Protein AF-A0A2V9XV87-F1 (afdb_monomer)

Solvent-accessible surface area (backbone atoms only — not comparable to full-atom values): 10594 Å² total; per-residue (Å²): 140,63,62,40,70,48,83,56,79,64,89,55,46,46,35,22,47,73,46,73,59,85,69,61,93,95,54,82,76,83,89,72,81,75,84,64,65,72,67,72,85,75,85,43,72,47,78,50,76,49,78,45,74,80,51,99,66,30,38,40,33,45,35,41,38,29,37,38,60,78,69,72,81,26,52,32,79,57,92,86,40,56,28,76,40,78,60,66,77,50,82,73,51,70,68,87,73,61,78,78,81,58,95,80,77,88,77,86,89,82,63,101,77,80,77,73,83,76,56,46,71,36,54,41,30,28,50,37,44,73,58,98,85,44,33,21,34,66,85,39,70,23,42,68,70,46,36,36,35,36,48,82,41,75,50,89,69,76,47,79,47,82,44,80,47,79,47,110

Radius of gyration: 27.53 Å; Cα contacts (8 Å, |Δi|>4): 268; chains: 1; bounding box: 44×31×98 Å

Secondary structure (DSSP, 8-state):
---TTSS--STTB-S-GGGGSPPPTTPPP---PPP---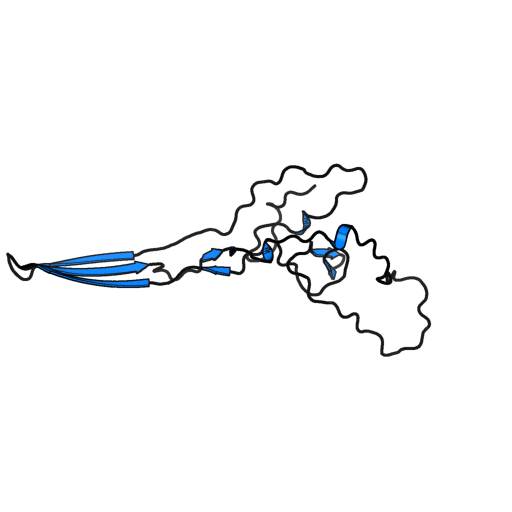PPP----EEEEEEEE-SSS-EEEEEEEEETTT---EEEPPTT-GGG----GGGG---SSS----SSS---S--TT------EEPPTTS-EEEETTEEEETTEEEES---TTB--EEE---EEEEEEEEE-

Mean predicted aligned error: 12.95 Å

pLDDT: mean 74.2, std 18.08, range [37.91, 97.06]

Sequence (168 aa):
VCNPAKGISGKNYFINNNCFVPNQPGELGTASMPYLPGPLFWNSDLTLMKNFKITERQTLQFRFAAFNFLNHDLLSFVTNDNNLKLNLNDFSQVVTGANMLFPGNGLPASDPNATTTQVLPCPNTTIGQKINGVTYASGIQCAGTPTFGQATSHVGHRILELGVKYTF

Foldseek 3Di:
DDAQCPPQDDPQFQGNLLVPDDDDPPDDDDPDHDDTDHFDDDWDKDKDKDWDDPDPFKIKMKIKIKTSNVVDWGFGADVPRLLQAADPVLVPPPVPDPPPPPVDDDDPDDDPPPDDPVQAAARLRFRWDQDPNFTDGSNHTHPDDHSNRGGDDTDDDIDMDIDMDMGD

Nearest PDB structures (foldseek):
  8jyw-assembly1_A  TM=4.293E-01  e=3.020E+00  Trichoplax adhaerens
  9e9r-assembly1_A  TM=5.540E-01  e=9.708E+00  Homo sapiens

Structure (mmCIF, N/CA/C/O backbone):
data_AF-A0A2V9XV87-F1
#
_entry.id   AF-A0A2V9XV87-F1
#
loop_
_atom_site.group_PDB
_atom_site.id
_atom_site.type_symbol
_atom_site.label_atom_id
_atom_site.label_alt_id
_atom_site.label_comp_id
_atom_site.label_asym_id
_atom_site.label_entity_id
_atom_site.label_seq_id
_atom_site.pdbx_PDB_ins_code
_atom_site.Cartn_x
_atom_site.Cartn_y
_atom_site.Cartn_z
_atom_site.occupancy
_atom_site.B_iso_or_equiv
_atom_site.auth_seq_id
_atom_site.auth_comp_id
_atom_site.auth_asym_id
_atom_site.auth_atom_id
_atom_site.pdbx_PDB_model_num
ATOM 1 N N . VAL A 1 1 ? 13.511 10.607 -23.548 1.00 64.75 1 VAL A N 1
ATOM 2 C CA . VAL A 1 1 ? 13.449 10.208 -22.118 1.00 64.75 1 VAL A CA 1
ATOM 3 C C . VAL A 1 1 ? 12.215 10.805 -21.450 1.00 64.75 1 VAL A C 1
ATOM 5 O O . VAL A 1 1 ? 12.106 12.026 -21.416 1.00 64.75 1 VAL A O 1
ATOM 8 N N . CYS A 1 2 ? 11.285 9.991 -20.938 1.00 77.81 2 CYS A N 1
ATOM 9 C CA . CYS A 1 2 ? 10.135 10.481 -20.164 1.00 77.81 2 CYS A CA 1
ATOM 10 C C . CYS A 1 2 ? 10.203 10.070 -18.689 1.00 77.81 2 CYS A C 1
ATOM 12 O O . CYS A 1 2 ? 10.922 9.146 -18.323 1.00 77.81 2 CYS A O 1
ATOM 14 N N . ASN A 1 3 ? 9.486 10.803 -17.831 1.00 83.25 3 ASN A N 1
ATOM 15 C CA . ASN A 1 3 ? 9.460 10.555 -16.392 1.00 83.25 3 ASN A CA 1
ATOM 16 C C . ASN A 1 3 ? 8.389 9.493 -16.058 1.00 83.25 3 ASN A C 1
ATOM 18 O O . ASN A 1 3 ? 7.204 9.796 -16.219 1.00 83.25 3 ASN A O 1
ATOM 22 N N . PRO A 1 4 ? 8.764 8.302 -15.551 1.00 84.56 4 PRO A N 1
ATOM 23 C CA . PRO A 1 4 ? 7.816 7.231 -15.242 1.00 84.56 4 PRO A CA 1
ATOM 24 C C . PRO A 1 4 ? 6.843 7.556 -14.094 1.00 84.56 4 PRO A C 1
ATOM 26 O O . PRO A 1 4 ? 5.813 6.899 -13.982 1.00 84.56 4 PRO A O 1
ATOM 29 N N . ALA A 1 5 ? 7.111 8.585 -13.281 1.00 85.56 5 ALA A N 1
ATOM 30 C CA . ALA A 1 5 ? 6.199 9.074 -12.242 1.00 85.56 5 ALA A CA 1
ATOM 31 C C . ALA A 1 5 ? 5.118 10.037 -12.778 1.00 85.56 5 ALA A C 1
ATOM 33 O O . ALA A 1 5 ? 4.238 10.463 -12.031 1.00 85.56 5 ALA A O 1
ATOM 34 N N . LYS A 1 6 ? 5.189 10.440 -14.055 1.00 84.44 6 LYS A N 1
ATOM 35 C CA . LYS A 1 6 ? 4.259 11.396 -14.678 1.00 84.44 6 LYS A CA 1
ATOM 36 C C . LYS A 1 6 ? 3.455 10.749 -15.801 1.00 84.44 6 LYS A C 1
ATOM 38 O O . LYS A 1 6 ? 3.905 9.813 -16.455 1.00 84.44 6 LYS A O 1
ATOM 43 N N . GLY A 1 7 ? 2.267 11.298 -16.061 1.00 80.12 7 GLY A N 1
ATOM 44 C CA . GLY A 1 7 ? 1.398 10.824 -17.145 1.00 80.12 7 GLY A CA 1
ATOM 45 C C . GLY A 1 7 ? 0.826 9.426 -16.900 1.00 80.12 7 GLY A C 1
ATOM 46 O O . GLY A 1 7 ? 0.472 8.730 -17.850 1.00 80.12 7 GLY A O 1
ATOM 47 N N . ILE A 1 8 ? 0.757 9.008 -15.634 1.00 83.06 8 ILE A N 1
ATOM 48 C CA . ILE A 1 8 ? 0.175 7.729 -15.241 1.00 83.06 8 ILE A CA 1
ATOM 49 C C . ILE A 1 8 ? -1.314 7.768 -15.590 1.00 83.06 8 ILE A C 1
ATOM 51 O O . ILE A 1 8 ? -2.064 8.598 -15.081 1.00 83.06 8 ILE A O 1
ATOM 55 N N . SER A 1 9 ? -1.717 6.898 -16.509 1.00 73.50 9 SER A N 1
ATOM 56 C CA . SER A 1 9 ? -3.079 6.836 -17.031 1.00 73.50 9 SER A CA 1
ATOM 57 C C . SER A 1 9 ? -3.640 5.449 -16.757 1.00 73.50 9 SER A C 1
ATOM 59 O O . SER A 1 9 ? -3.111 4.463 -17.259 1.00 73.50 9 SER A O 1
ATOM 61 N N . GLY A 1 10 ? -4.705 5.374 -15.961 1.00 78.12 10 GLY A N 1
ATOM 62 C CA . GLY A 1 10 ? -5.367 4.118 -15.607 1.00 78.12 10 GLY A CA 1
ATOM 63 C C . GLY A 1 10 ? -5.638 4.000 -14.109 1.00 78.12 10 GLY A C 1
ATOM 64 O O . GLY A 1 10 ? -4.943 4.584 -13.280 1.00 78.12 10 GLY A O 1
ATOM 65 N N . LYS A 1 11 ? -6.668 3.230 -13.749 1.00 85.00 11 LYS A N 1
ATOM 66 C CA . LYS A 1 11 ? -7.012 2.974 -12.346 1.00 85.00 11 LYS A CA 1
ATOM 67 C C . LYS A 1 11 ? -5.942 2.091 -11.701 1.00 85.00 11 LYS A C 1
ATOM 69 O O . LYS A 1 11 ? -5.611 1.042 -12.253 1.00 85.00 11 LYS A O 1
ATOM 74 N N . ASN A 1 12 ? -5.474 2.492 -10.519 1.00 88.81 12 ASN A N 1
ATOM 75 C CA . ASN A 1 12 ? -4.502 1.751 -9.709 1.00 88.81 12 ASN A CA 1
ATOM 76 C C . ASN A 1 12 ? -3.119 1.574 -10.364 1.00 88.81 12 ASN A C 1
ATOM 78 O O . ASN A 1 12 ? -2.370 0.683 -9.970 1.00 88.81 12 ASN A O 1
ATOM 82 N N . TYR A 1 13 ? -2.775 2.400 -11.354 1.00 87.94 13 TYR A N 1
ATOM 83 C CA . TYR A 1 13 ? -1.418 2.454 -11.894 1.00 87.94 13 TYR A CA 1
ATOM 84 C C . TYR A 1 13 ? -0.574 3.436 -11.081 1.00 87.94 13 TYR A C 1
ATOM 86 O O . TYR A 1 13 ? -1.046 4.508 -10.708 1.00 87.94 13 TYR A O 1
ATOM 94 N N . PHE A 1 14 ? 0.681 3.066 -10.844 1.00 89.44 14 PHE A N 1
ATOM 95 C CA . PHE A 1 14 ? 1.668 3.848 -10.089 1.00 89.44 14 PHE A CA 1
ATOM 96 C C . PHE A 1 14 ? 2.925 4.149 -10.910 1.00 89.44 14 PHE A C 1
ATOM 98 O O . PHE A 1 14 ? 3.810 4.879 -10.471 1.00 89.44 14 PHE A O 1
ATOM 105 N N . ILE A 1 15 ? 2.997 3.603 -12.124 1.00 86.94 15 ILE A N 1
ATOM 106 C CA . ILE A 1 15 ? 4.119 3.763 -13.042 1.00 86.94 15 ILE A CA 1
ATOM 107 C C . ILE A 1 15 ? 3.565 3.981 -14.447 1.00 86.94 15 ILE A C 1
ATOM 109 O O . ILE A 1 15 ? 2.642 3.294 -14.886 1.00 86.94 15 ILE A O 1
ATOM 113 N N . ASN A 1 16 ? 4.145 4.930 -15.175 1.00 81.81 16 ASN A N 1
ATOM 114 C CA . ASN A 1 16 ? 3.883 5.093 -16.594 1.00 81.81 16 ASN A CA 1
ATOM 115 C C . ASN A 1 16 ? 4.703 4.077 -17.395 1.00 81.81 16 ASN A C 1
ATOM 117 O O . ASN A 1 16 ? 5.894 4.264 -17.653 1.00 81.81 16 ASN A O 1
ATOM 121 N N . ASN A 1 17 ? 4.034 3.009 -17.816 1.00 74.19 17 ASN A N 1
ATOM 122 C CA . ASN A 1 17 ? 4.645 1.935 -18.585 1.00 74.19 17 ASN A CA 1
ATOM 123 C C . ASN A 1 17 ? 5.215 2.394 -19.948 1.00 74.19 17 ASN A C 1
ATOM 125 O O . ASN A 1 17 ? 6.189 1.820 -20.429 1.00 74.19 17 ASN A O 1
ATOM 129 N N . ASN A 1 18 ? 4.689 3.468 -20.551 1.00 74.00 18 ASN A N 1
ATOM 130 C CA . ASN A 1 18 ? 5.192 3.974 -21.836 1.00 74.00 18 ASN A CA 1
ATOM 131 C C . ASN A 1 18 ? 6.621 4.540 -21.746 1.00 74.00 18 ASN A C 1
ATOM 133 O O . ASN A 1 18 ? 7.252 4.756 -22.777 1.00 74.00 18 ASN A O 1
ATOM 137 N N . CYS A 1 19 ? 7.133 4.792 -20.535 1.00 76.75 19 CYS A N 1
ATOM 138 C CA . CYS A 1 19 ? 8.478 5.330 -20.332 1.00 76.75 19 CYS A CA 1
ATOM 139 C C . CYS A 1 19 ? 9.601 4.304 -20.339 1.00 76.75 19 CYS A C 1
ATOM 141 O O . CYS A 1 19 ? 10.763 4.697 -20.356 1.00 76.75 19 CYS A O 1
ATOM 143 N N . PHE A 1 20 ? 9.274 3.016 -20.377 1.00 75.31 20 PHE A N 1
ATOM 144 C CA . PHE A 1 20 ? 10.257 1.935 -20.363 1.00 75.31 20 PHE A CA 1
ATOM 145 C C . PHE A 1 20 ? 10.629 1.450 -21.767 1.00 75.31 20 PHE A C 1
ATOM 147 O O . PHE A 1 20 ? 11.054 0.319 -21.948 1.00 75.31 20 PHE A O 1
ATOM 154 N N . VAL A 1 21 ? 10.473 2.303 -22.774 1.00 70.44 21 VAL A N 1
ATOM 155 C CA . VAL A 1 21 ? 10.788 1.992 -24.172 1.00 70.44 21 VAL A CA 1
ATOM 156 C C . VAL A 1 21 ? 12.274 2.250 -24.454 1.00 70.44 21 VAL A C 1
ATOM 158 O O . VAL A 1 21 ? 12.862 3.140 -23.833 1.00 70.44 21 VAL A O 1
ATOM 161 N N . PRO A 1 22 ? 12.902 1.505 -25.378 1.00 66.06 22 PRO A N 1
ATOM 162 C CA . PRO A 1 22 ? 14.276 1.776 -25.777 1.00 66.06 22 PRO A CA 1
ATOM 163 C C . PRO A 1 22 ? 14.377 3.170 -26.406 1.00 66.06 22 PRO A C 1
ATOM 165 O O . PRO A 1 22 ? 13.492 3.601 -27.149 1.00 66.06 22 PRO A O 1
ATOM 168 N N . ASN A 1 23 ? 15.468 3.869 -26.103 1.00 66.12 23 ASN A N 1
ATOM 169 C CA . ASN A 1 23 ? 15.783 5.144 -26.741 1.00 66.12 23 ASN A CA 1
ATOM 170 C C . ASN A 1 23 ? 16.204 4.931 -28.203 1.00 66.12 23 ASN A C 1
ATOM 172 O O . ASN A 1 23 ? 16.515 3.809 -28.614 1.00 66.12 23 ASN A O 1
ATOM 176 N N . GLN A 1 24 ? 16.235 6.009 -28.990 1.00 67.38 24 GLN A N 1
ATOM 177 C CA . GLN A 1 24 ? 16.701 5.914 -30.371 1.00 67.38 24 GLN A CA 1
ATOM 178 C C . GLN A 1 24 ? 18.196 5.544 -30.417 1.00 67.38 24 GLN A C 1
ATOM 180 O O . GLN A 1 24 ? 18.951 5.905 -29.507 1.00 67.38 24 GLN A O 1
ATOM 185 N N . PRO A 1 25 ? 18.658 4.829 -31.462 1.00 68.00 25 PRO A N 1
ATOM 186 C CA . PRO A 1 25 ? 20.076 4.534 -31.629 1.00 68.00 25 PRO A CA 1
ATOM 187 C C . PRO A 1 25 ? 20.923 5.811 -31.568 1.00 68.00 25 PRO A C 1
ATOM 189 O O . PRO A 1 25 ? 20.636 6.784 -32.260 1.00 68.00 25 PRO A O 1
ATOM 192 N N . GLY A 1 26 ? 21.971 5.801 -30.742 1.00 74.00 26 GLY A N 1
ATOM 193 C CA . GLY A 1 26 ? 22.845 6.961 -30.529 1.00 74.00 26 GLY A CA 1
ATOM 194 C C . GLY A 1 26 ? 22.439 7.870 -29.363 1.00 74.00 26 GLY A C 1
ATOM 195 O O . GLY A 1 26 ? 23.205 8.763 -29.008 1.00 74.00 26 GLY A O 1
ATOM 196 N N . GLU A 1 27 ? 21.296 7.624 -28.717 1.00 73.06 27 GLU A N 1
ATOM 197 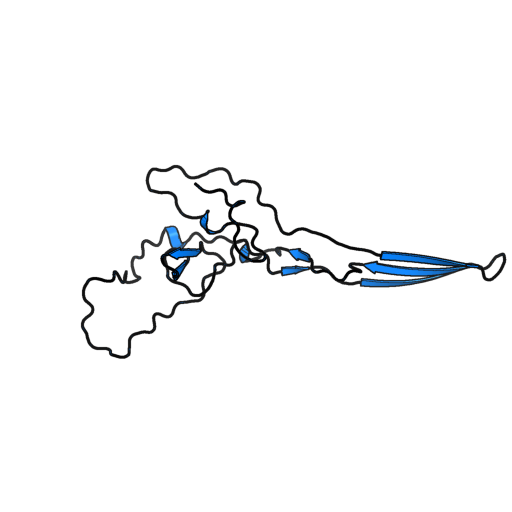C CA . GLU A 1 27 ? 20.894 8.330 -27.499 1.00 73.06 27 GLU A CA 1
ATOM 198 C C . GLU A 1 27 ? 21.272 7.546 -26.237 1.00 73.06 27 GLU A C 1
ATOM 200 O O . GLU A 1 27 ? 21.032 6.342 -26.120 1.00 73.06 27 GLU A O 1
ATOM 205 N N . LEU A 1 28 ? 21.822 8.242 -25.241 1.00 68.06 28 LEU A N 1
ATOM 206 C CA . LEU A 1 28 ? 22.105 7.638 -23.943 1.00 68.06 28 LEU A CA 1
ATOM 207 C C . LEU A 1 28 ? 20.808 7.377 -23.163 1.00 68.06 28 LEU A C 1
ATOM 209 O O . LEU A 1 28 ? 19.915 8.222 -23.074 1.00 68.06 28 LEU A O 1
ATOM 213 N N . GLY A 1 29 ? 20.732 6.181 -22.575 1.00 68.06 29 GLY A N 1
ATOM 214 C CA . GLY A 1 29 ? 19.727 5.781 -21.592 1.00 68.06 29 GLY A CA 1
ATOM 215 C C . GLY A 1 29 ? 19.639 6.740 -20.407 1.00 68.06 29 GLY A C 1
ATOM 216 O O . GLY A 1 29 ? 20.614 7.389 -20.028 1.00 68.06 29 GLY A O 1
ATOM 217 N N . THR A 1 30 ? 18.476 6.796 -19.762 1.00 68.88 30 THR A N 1
ATOM 218 C CA . THR A 1 30 ? 18.364 7.459 -18.455 1.00 68.88 30 THR A CA 1
ATOM 219 C C . THR A 1 30 ? 18.851 6.494 -17.392 1.00 68.88 30 THR A C 1
ATOM 221 O O . THR A 1 30 ? 18.188 5.505 -17.105 1.00 68.88 30 THR A O 1
ATOM 224 N N . ALA A 1 31 ? 20.020 6.766 -16.819 1.00 64.50 31 ALA A N 1
ATOM 225 C CA . ALA A 1 31 ? 20.599 5.899 -15.795 1.00 64.50 31 ALA A CA 1
ATOM 226 C C . ALA A 1 31 ? 19.907 6.032 -14.424 1.00 64.50 31 ALA A C 1
ATOM 228 O O . ALA A 1 31 ? 20.056 5.158 -13.576 1.00 64.50 31 ALA A O 1
ATOM 229 N N . SER A 1 32 ? 19.163 7.121 -14.192 1.00 74.50 32 SER A N 1
ATOM 230 C CA . SER A 1 32 ? 18.547 7.419 -12.897 1.00 74.50 32 SER A CA 1
ATOM 231 C C . SER A 1 32 ? 17.026 7.309 -12.958 1.00 74.50 32 SER A C 1
ATOM 233 O O . SER A 1 32 ? 16.366 8.059 -13.680 1.00 74.50 32 SER A O 1
ATOM 235 N N . MET A 1 33 ? 16.479 6.371 -12.182 1.00 78.56 33 MET A N 1
ATOM 236 C CA . MET A 1 33 ? 15.041 6.237 -11.961 1.00 78.56 33 MET A CA 1
ATOM 237 C C . MET A 1 33 ? 14.590 7.283 -10.934 1.00 78.56 33 MET A C 1
ATOM 239 O O . MET A 1 33 ? 15.190 7.364 -9.859 1.00 78.56 33 MET A O 1
ATOM 243 N N . PRO A 1 34 ? 13.538 8.075 -11.206 1.00 84.56 34 PRO A N 1
ATOM 244 C CA . PRO A 1 34 ? 12.978 8.952 -10.189 1.00 84.56 34 PRO A CA 1
ATOM 245 C C . PRO A 1 34 ? 12.289 8.134 -9.092 1.00 84.56 34 PRO A C 1
ATOM 247 O O . PRO A 1 34 ? 11.973 6.958 -9.265 1.00 84.56 34 PRO A O 1
ATOM 250 N N . TYR A 1 35 ? 11.999 8.785 -7.968 1.00 86.25 35 TYR A N 1
ATOM 251 C CA . TYR A 1 35 ? 11.153 8.196 -6.937 1.00 86.25 35 TYR A CA 1
ATOM 252 C C . TYR A 1 35 ? 9.762 7.869 -7.505 1.00 86.25 35 TYR A C 1
ATOM 254 O O . TYR A 1 35 ? 9.097 8.738 -8.076 1.00 86.25 35 TYR A O 1
ATOM 262 N N . LEU A 1 36 ? 9.336 6.617 -7.337 1.00 87.56 36 LEU A N 1
ATOM 263 C CA . LEU A 1 36 ? 8.027 6.123 -7.753 1.00 87.56 36 LEU A CA 1
ATOM 264 C C . LEU A 1 36 ? 7.176 5.880 -6.499 1.00 87.56 36 LEU A C 1
ATOM 266 O O . LEU A 1 36 ? 7.481 4.957 -5.739 1.00 87.56 36 LEU A O 1
ATOM 270 N N . PRO A 1 37 ? 6.144 6.703 -6.241 1.00 86.50 37 PRO A N 1
ATOM 271 C CA . PRO A 1 37 ? 5.267 6.497 -5.098 1.00 86.50 37 PRO A CA 1
ATOM 272 C C . PRO A 1 37 ? 4.382 5.267 -5.328 1.00 86.50 37 PRO A C 1
ATOM 274 O O . PRO A 1 37 ? 3.791 5.104 -6.394 1.00 86.50 37 PRO A O 1
ATOM 277 N N . GLY A 1 38 ? 4.286 4.408 -4.318 1.00 87.56 38 GLY A N 1
ATOM 278 C CA . GLY A 1 38 ? 3.373 3.268 -4.328 1.00 87.56 38 GLY A CA 1
ATOM 279 C C . GLY A 1 38 ? 1.942 3.637 -3.912 1.00 87.56 38 GLY A C 1
ATOM 280 O O . GLY A 1 38 ? 1.641 4.808 -3.661 1.00 87.56 38 GLY A O 1
ATOM 281 N N . PRO A 1 39 ? 1.061 2.627 -3.805 1.00 89.31 39 PRO A N 1
ATOM 282 C CA . PRO A 1 39 ? -0.269 2.772 -3.229 1.00 89.31 39 PRO A CA 1
ATOM 283 C C . PRO A 1 39 ? -0.248 3.451 -1.861 1.00 89.31 39 PRO A C 1
ATOM 285 O O . PRO A 1 39 ? 0.621 3.184 -1.029 1.00 89.31 39 PRO A O 1
ATOM 288 N N . LEU A 1 40 ? -1.225 4.326 -1.625 1.00 87.06 40 LEU A N 1
ATOM 289 C CA . LEU A 1 40 ? -1.387 4.968 -0.330 1.00 87.06 40 LEU A CA 1
ATOM 290 C C . LEU A 1 40 ? -1.852 3.939 0.703 1.00 87.06 40 LEU A C 1
ATOM 292 O O . LEU A 1 40 ? -2.857 3.260 0.503 1.00 87.06 40 LEU A O 1
ATOM 296 N N . PHE A 1 41 ? -1.151 3.892 1.832 1.00 86.31 41 PHE A N 1
ATOM 297 C CA . PHE A 1 41 ? -1.575 3.139 3.003 1.00 86.31 41 PHE A CA 1
ATOM 298 C C . PHE A 1 41 ? -2.380 4.054 3.928 1.00 86.31 41 PHE A C 1
ATOM 300 O O . PHE A 1 41 ? -1.855 5.036 4.455 1.00 86.31 41 PHE A O 1
ATOM 307 N N . TRP A 1 42 ? -3.645 3.720 4.147 1.00 86.44 42 TRP A N 1
ATOM 308 C CA . TRP A 1 42 ? -4.478 4.323 5.182 1.00 86.44 42 TRP A CA 1
ATOM 309 C C . TRP A 1 42 ? -5.016 3.190 6.060 1.00 86.44 42 TRP A C 1
ATOM 311 O O . TRP A 1 42 ? -5.139 2.073 5.589 1.00 86.44 42 TRP A O 1
ATOM 321 N N . ASN A 1 43 ? -5.233 3.404 7.355 1.00 88.19 43 ASN A N 1
ATOM 322 C CA . ASN A 1 43 ? -5.898 2.428 8.221 1.00 88.19 43 ASN A CA 1
ATOM 323 C C . ASN A 1 43 ? -6.628 3.165 9.338 1.00 88.19 43 ASN A C 1
ATOM 325 O O . ASN A 1 43 ? -6.184 4.224 9.782 1.00 88.19 43 ASN A O 1
ATOM 329 N N . SER A 1 44 ? -7.758 2.613 9.770 1.00 90.25 44 SER A N 1
ATOM 330 C CA . SER A 1 44 ? -8.585 3.202 10.819 1.00 90.25 44 SER A CA 1
ATOM 331 C C . SER A 1 44 ? -8.857 2.171 11.900 1.00 90.25 44 SER A C 1
ATOM 333 O O . SER A 1 44 ? -9.477 1.146 11.639 1.00 90.25 44 SER A O 1
ATOM 335 N N . ASP A 1 45 ? -8.427 2.457 13.121 1.00 93.25 45 ASP A N 1
ATOM 336 C CA . ASP A 1 45 ? -8.646 1.580 14.265 1.00 93.25 45 ASP A CA 1
ATOM 337 C C . ASP A 1 45 ? -9.474 2.323 15.317 1.00 93.25 45 ASP A C 1
ATOM 339 O O . ASP A 1 45 ? -9.283 3.516 15.561 1.00 93.25 45 ASP A O 1
ATOM 343 N N . LEU A 1 46 ? -10.426 1.622 15.928 1.00 93.69 46 LEU A N 1
ATOM 344 C CA . LEU A 1 46 ? -11.342 2.162 16.924 1.00 93.69 46 LEU A CA 1
ATOM 345 C C . LEU A 1 46 ? -11.255 1.335 18.200 1.00 93.69 46 LEU A C 1
ATOM 347 O O . LEU A 1 46 ? -11.519 0.138 18.188 1.00 93.69 46 LEU A O 1
ATOM 351 N N . THR A 1 47 ? -10.959 1.985 19.324 1.00 96.06 47 THR A N 1
ATOM 352 C CA . THR A 1 47 ? -11.042 1.357 20.647 1.00 96.06 47 THR A CA 1
ATOM 353 C C . THR A 1 47 ? -11.970 2.151 21.553 1.00 96.06 47 THR A C 1
ATOM 355 O O . THR A 1 47 ? -11.775 3.344 21.771 1.00 96.06 47 THR A O 1
ATOM 358 N N . LEU A 1 48 ? -12.969 1.474 22.113 1.00 95.75 48 LEU A N 1
ATOM 359 C CA . LEU A 1 48 ? -13.906 2.019 23.086 1.00 95.75 48 LEU A CA 1
ATOM 360 C C . LEU A 1 48 ? -13.764 1.265 24.404 1.00 95.75 48 LEU A C 1
ATOM 362 O O . LEU A 1 48 ? -13.790 0.035 24.447 1.00 95.75 48 LEU A O 1
ATOM 366 N N . MET A 1 49 ? -13.638 2.006 25.501 1.00 96.88 49 MET A N 1
ATOM 367 C CA . MET A 1 49 ? -13.582 1.429 26.840 1.00 96.88 49 MET A CA 1
ATOM 368 C C . MET A 1 49 ? -14.529 2.171 27.770 1.00 96.88 49 MET A C 1
ATOM 370 O O . MET A 1 49 ? -14.496 3.399 27.855 1.00 96.88 49 MET A O 1
ATOM 374 N N . LYS A 1 50 ? -15.351 1.424 28.507 1.00 95.94 50 LYS A N 1
ATOM 375 C CA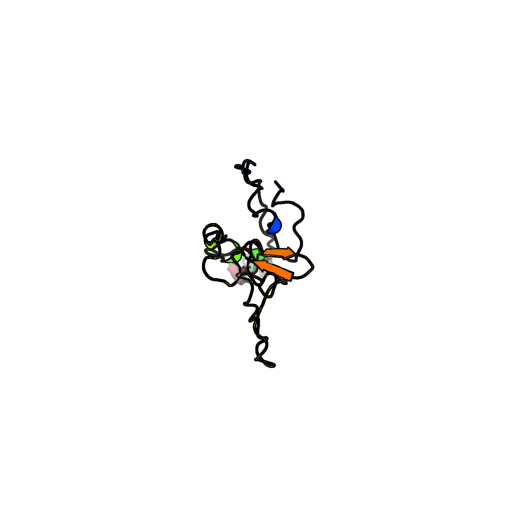 . LYS A 1 50 ? -16.270 1.990 29.494 1.00 95.94 50 LYS A CA 1
ATOM 376 C C . LYS A 1 50 ? -16.193 1.217 30.798 1.00 95.94 50 LYS A C 1
ATOM 378 O O . LYS A 1 50 ? -16.317 -0.004 30.818 1.00 95.94 50 LYS A O 1
ATOM 383 N N . ASN A 1 51 ? -16.027 1.964 31.884 1.00 95.56 51 ASN A N 1
ATOM 384 C CA . ASN A 1 51 ? -16.091 1.446 33.241 1.00 95.56 51 ASN A CA 1
ATOM 385 C C . ASN A 1 51 ? -17.470 1.757 33.824 1.00 95.56 51 ASN A C 1
ATOM 387 O O . ASN A 1 51 ? -17.899 2.913 33.826 1.00 95.56 51 ASN A O 1
ATOM 391 N N . PHE A 1 52 ? -18.131 0.731 34.335 1.00 95.31 52 PHE A N 1
ATOM 392 C CA . PHE A 1 52 ? -19.362 0.803 35.099 1.00 95.31 52 PHE A CA 1
ATOM 393 C C . PHE A 1 52 ? -19.021 0.500 36.557 1.00 95.31 52 PHE A C 1
ATOM 395 O O . PHE A 1 52 ? -18.534 -0.586 36.876 1.00 95.31 52 PHE A O 1
ATOM 402 N N . LYS A 1 53 ? -19.236 1.475 37.443 1.00 94.69 53 LYS A N 1
ATOM 403 C CA . LYS A 1 53 ? -19.142 1.247 38.888 1.00 94.69 53 LYS A CA 1
ATOM 404 C C . LYS A 1 53 ? -20.424 0.558 39.335 1.00 94.69 53 LYS A C 1
ATOM 406 O O . LYS A 1 53 ? -21.501 1.097 39.098 1.00 94.69 53 LYS A O 1
ATOM 411 N N . ILE A 1 54 ? -20.293 -0.622 39.932 1.00 91.44 54 ILE A N 1
ATOM 412 C CA . ILE A 1 54 ? -21.433 -1.359 40.492 1.00 91.44 54 ILE A CA 1
ATOM 413 C C . ILE A 1 54 ? -21.591 -0.965 41.963 1.00 91.44 54 ILE A C 1
ATOM 415 O O . ILE A 1 54 ? -22.675 -0.580 42.387 1.00 91.44 54 ILE A O 1
ATOM 419 N N . THR A 1 55 ? -20.491 -0.986 42.719 1.00 92.31 55 THR A N 1
ATOM 420 C CA . THR A 1 55 ? -20.422 -0.527 44.115 1.00 92.31 55 THR A CA 1
ATOM 421 C C . THR A 1 55 ? -19.147 0.292 44.336 1.00 92.31 55 THR A C 1
ATOM 423 O O . THR A 1 55 ? -18.388 0.551 43.401 1.00 92.31 55 THR A O 1
ATOM 426 N N . GLU A 1 56 ? -18.888 0.712 45.573 1.00 88.38 56 GLU A N 1
ATOM 427 C CA . GLU A 1 56 ? -17.693 1.484 45.947 1.00 88.38 56 GLU A CA 1
ATOM 428 C C . GLU A 1 56 ? -16.384 0.721 45.699 1.00 88.38 56 GLU A C 1
ATOM 430 O O . GLU A 1 56 ? -15.358 1.342 45.422 1.00 88.38 56 GLU A O 1
ATOM 435 N N . ARG A 1 57 ? -16.424 -0.619 45.765 1.00 91.62 57 ARG A N 1
ATOM 436 C CA . ARG A 1 57 ? -15.263 -1.497 45.537 1.00 91.62 57 ARG A CA 1
ATOM 437 C C . ARG A 1 57 ? -15.343 -2.279 44.222 1.00 91.62 57 ARG A C 1
ATOM 439 O O . ARG A 1 57 ? -14.311 -2.650 43.678 1.00 91.62 57 ARG A O 1
ATOM 446 N N . GLN A 1 58 ? -16.541 -2.450 43.651 1.00 94.69 58 GLN A N 1
ATOM 447 C CA . GLN A 1 58 ? -16.734 -3.251 42.440 1.00 94.69 58 GLN A CA 1
ATOM 448 C C . GLN A 1 58 ? -16.834 -2.408 41.167 1.00 94.69 58 GLN A C 1
ATOM 450 O O . GLN A 1 58 ? -17.665 -1.502 41.054 1.00 94.69 58 GLN A O 1
ATOM 455 N N . THR A 1 59 ? -16.040 -2.763 40.158 1.00 95.38 59 THR A N 1
ATOM 456 C CA . THR A 1 59 ? -16.059 -2.127 38.834 1.00 95.38 59 THR A CA 1
ATOM 457 C C . THR A 1 59 ? -16.090 -3.172 37.725 1.00 95.38 59 THR A C 1
ATOM 459 O O . THR A 1 59 ? -15.295 -4.110 37.713 1.00 95.38 59 THR A O 1
ATOM 462 N N . LEU A 1 60 ? -16.978 -2.969 36.753 1.00 96.00 60 LEU A N 1
ATOM 463 C CA . LEU A 1 60 ? -17.058 -3.743 35.522 1.00 96.00 60 LEU A CA 1
ATOM 464 C C . LEU A 1 60 ? -16.567 -2.889 34.352 1.00 96.00 60 LEU A C 1
ATOM 466 O O . LEU A 1 60 ? -17.053 -1.786 34.127 1.00 96.00 60 LEU A O 1
ATOM 470 N N . GLN A 1 61 ? -15.598 -3.386 33.598 1.00 95.75 61 GLN A N 1
ATOM 471 C CA . GLN A 1 61 ? -15.027 -2.709 32.443 1.00 95.75 61 GLN A CA 1
ATOM 472 C C . GLN A 1 61 ? -15.338 -3.496 31.174 1.00 95.75 61 GLN A C 1
ATOM 474 O O . GLN A 1 61 ? -14.945 -4.655 31.055 1.00 95.75 61 GLN A O 1
ATOM 479 N N . PHE A 1 62 ? -15.967 -2.831 30.209 1.00 97.06 62 PHE A N 1
ATOM 480 C CA . PHE A 1 62 ? -16.107 -3.328 28.845 1.00 97.06 62 PHE A CA 1
ATOM 481 C C . PHE A 1 62 ? -15.079 -2.651 27.951 1.00 97.06 62 PHE A C 1
ATOM 483 O O . PHE A 1 62 ? -14.872 -1.435 28.026 1.00 97.06 62 PHE A O 1
ATOM 490 N N . ARG A 1 63 ? -14.436 -3.450 27.108 1.00 96.94 63 ARG A N 1
ATOM 491 C CA . ARG A 1 63 ? -13.495 -3.018 26.082 1.00 96.94 63 ARG A CA 1
ATOM 492 C C . ARG A 1 63 ? -13.955 -3.579 24.748 1.00 96.94 63 ARG A C 1
ATOM 494 O O . ARG A 1 63 ? -14.206 -4.774 24.633 1.00 96.94 63 ARG A O 1
ATOM 501 N N . PHE A 1 64 ? -14.051 -2.705 23.765 1.00 96.62 64 PHE A N 1
ATOM 502 C CA . PHE A 1 64 ? -14.328 -3.035 22.380 1.00 96.62 64 PHE A CA 1
ATOM 503 C C . PHE A 1 64 ? -13.182 -2.476 21.548 1.00 96.62 64 PHE A C 1
ATOM 505 O O . PHE A 1 64 ? -12.910 -1.278 21.631 1.00 96.62 64 PHE A O 1
ATOM 512 N N . ALA A 1 65 ? -12.513 -3.318 20.772 1.00 95.50 65 ALA A N 1
ATOM 513 C CA . ALA A 1 65 ? -11.526 -2.876 19.798 1.00 95.50 65 ALA A CA 1
ATOM 514 C C . ALA A 1 65 ? -11.916 -3.385 18.409 1.00 95.50 65 ALA A C 1
ATOM 516 O O . ALA A 1 65 ? -12.327 -4.531 18.242 1.00 95.50 65 ALA A O 1
ATOM 517 N N . ALA A 1 66 ? -11.819 -2.511 17.417 1.00 93.38 66 ALA A N 1
ATOM 518 C CA . ALA A 1 66 ? -12.066 -2.805 16.020 1.00 93.38 66 ALA A CA 1
ATOM 519 C C . ALA A 1 66 ? -10.895 -2.282 15.190 1.00 93.38 66 ALA A C 1
ATOM 521 O O . ALA A 1 66 ? -10.636 -1.080 15.175 1.00 93.38 66 ALA A O 1
ATOM 522 N N . PHE A 1 67 ? -10.213 -3.181 14.492 1.00 91.75 67 PHE A N 1
ATOM 523 C CA . PHE A 1 67 ? -9.113 -2.860 13.587 1.00 91.75 67 PHE A CA 1
ATOM 524 C C . PHE A 1 67 ? -9.617 -2.837 12.145 1.00 91.75 67 PHE A C 1
ATOM 526 O O . PHE A 1 67 ? -10.442 -3.679 11.770 1.00 91.75 67 PHE A O 1
ATOM 533 N N . ASN A 1 68 ? -9.146 -1.870 11.353 1.00 88.44 68 ASN A N 1
ATOM 534 C CA . ASN A 1 68 ? -9.740 -1.508 10.060 1.00 88.44 68 ASN A CA 1
ATOM 535 C C . ASN A 1 68 ? -11.267 -1.290 10.170 1.00 88.44 68 ASN A C 1
ATOM 537 O O . ASN A 1 68 ? -12.072 -1.899 9.460 1.00 88.44 68 ASN A O 1
ATOM 541 N N . PHE A 1 69 ? -11.678 -0.439 11.115 1.00 84.38 69 PHE A N 1
ATOM 542 C CA . PHE A 1 69 ? -13.076 -0.182 11.465 1.00 84.38 69 PHE A CA 1
ATOM 543 C C . PHE A 1 69 ? -13.906 0.316 10.276 1.00 84.38 69 PHE A C 1
ATOM 545 O O . PHE A 1 69 ? -15.038 -0.129 10.090 1.00 84.38 69 PHE A O 1
ATOM 552 N N . LEU A 1 70 ? -13.342 1.193 9.439 1.00 84.56 70 LEU A N 1
ATOM 553 C CA . LEU A 1 70 ? -14.025 1.714 8.250 1.00 84.56 70 LEU A CA 1
ATOM 554 C C . LEU A 1 70 ? -14.099 0.700 7.101 1.00 84.56 70 LEU A C 1
ATOM 556 O O . LEU A 1 70 ? -14.705 1.004 6.076 1.00 84.56 70 LEU A O 1
ATOM 560 N N . ASN A 1 71 ? -13.518 -0.496 7.273 1.00 85.38 71 ASN A N 1
ATOM 561 C CA . ASN A 1 71 ? -13.498 -1.578 6.290 1.00 85.38 71 ASN A CA 1
ATOM 562 C C . ASN A 1 71 ? -13.126 -1.085 4.8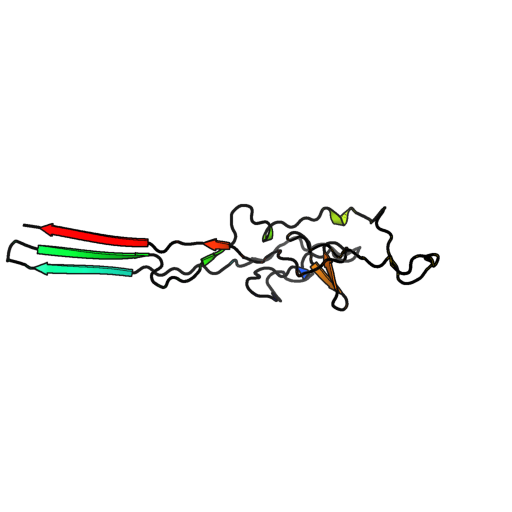87 1.00 85.38 71 ASN A C 1
ATOM 564 O O . ASN A 1 71 ? -13.731 -1.464 3.884 1.00 85.38 71 ASN A O 1
ATOM 568 N N . HIS A 1 72 ? -12.168 -0.169 4.838 1.00 85.06 72 HIS A N 1
ATOM 569 C CA . HIS A 1 72 ? -11.642 0.305 3.580 1.00 85.06 72 HIS A CA 1
ATOM 570 C C . HIS A 1 72 ? -10.527 -0.633 3.116 1.00 85.06 72 HIS A C 1
ATOM 572 O O . HIS A 1 72 ? -9.916 -1.367 3.902 1.00 85.06 72 HIS A O 1
ATOM 578 N N . ASP A 1 73 ? -10.302 -0.607 1.818 1.00 82.50 73 ASP A N 1
ATOM 579 C CA . ASP A 1 73 ? -9.426 -1.534 1.139 1.00 82.50 73 ASP A CA 1
ATOM 580 C C . ASP A 1 73 ? -8.007 -0.959 1.024 1.00 82.50 73 ASP A C 1
ATOM 582 O O . ASP A 1 73 ? -7.836 0.160 0.528 1.00 82.50 73 ASP A O 1
ATOM 586 N N . LEU A 1 74 ? -6.995 -1.709 1.475 1.00 88.44 74 LEU A N 1
ATOM 587 C CA . LEU A 1 74 ? -5.593 -1.344 1.267 1.00 88.44 74 LEU A CA 1
ATOM 588 C C . LEU A 1 74 ? -5.111 -1.972 -0.021 1.00 88.44 74 LEU A C 1
ATOM 590 O O . LEU A 1 74 ? -4.725 -3.142 -0.077 1.00 88.44 74 LEU A O 1
ATOM 594 N N . LEU A 1 75 ? -5.054 -1.143 -1.047 1.00 90.81 75 LEU A N 1
ATOM 595 C CA . LEU A 1 75 ? -4.382 -1.503 -2.273 1.00 90.81 75 LEU A CA 1
ATOM 596 C C . LEU A 1 75 ? -2.870 -1.601 -2.030 1.00 90.81 75 LEU A C 1
ATOM 598 O O . LEU A 1 75 ? -2.276 -0.705 -1.438 1.00 90.81 75 LEU A O 1
ATOM 602 N N . SER A 1 76 ? -2.238 -2.670 -2.503 1.00 90.56 76 SER A N 1
ATOM 603 C CA . SER A 1 76 ? -0.800 -2.886 -2.353 1.00 90.56 76 SER A CA 1
ATOM 604 C C . SER A 1 76 ? -0.225 -3.728 -3.493 1.00 90.56 76 SER A C 1
ATOM 606 O O . SER A 1 76 ? -0.947 -4.362 -4.266 1.00 90.56 76 SER A O 1
ATOM 608 N N . PHE A 1 77 ? 1.102 -3.747 -3.570 1.00 90.19 77 PHE A N 1
ATOM 609 C CA . PHE A 1 77 ? 1.860 -4.744 -4.312 1.00 90.19 77 PHE A CA 1
ATOM 610 C C . PHE A 1 77 ? 2.291 -5.852 -3.353 1.00 90.19 77 PHE A C 1
ATOM 612 O O . PHE A 1 77 ? 2.762 -5.581 -2.247 1.00 90.19 77 PHE A O 1
ATOM 619 N N . VAL A 1 78 ? 2.134 -7.107 -3.762 1.00 89.00 78 VAL A N 1
ATOM 620 C CA . VAL A 1 78 ? 2.535 -8.260 -2.941 1.00 89.00 78 VAL A CA 1
ATOM 621 C C . VAL A 1 78 ? 3.965 -8.695 -3.240 1.00 89.00 78 VAL A C 1
ATOM 623 O O . VAL A 1 78 ? 4.553 -8.361 -4.270 1.00 89.00 78 VAL A O 1
ATOM 626 N N . THR A 1 79 ? 4.554 -9.478 -2.338 1.00 88.25 79 THR A N 1
ATOM 627 C CA . THR A 1 79 ? 5.840 -10.122 -2.609 1.00 88.25 79 THR A CA 1
ATOM 628 C C . THR A 1 79 ? 5.729 -10.968 -3.879 1.00 88.25 79 THR A C 1
ATOM 630 O O . THR A 1 79 ? 4.823 -11.787 -4.003 1.00 88.25 79 THR A O 1
ATOM 633 N N . ASN A 1 80 ? 6.666 -10.783 -4.814 1.00 87.06 80 ASN A N 1
ATOM 634 C CA . ASN A 1 80 ? 6.688 -11.438 -6.129 1.00 87.06 80 ASN A CA 1
ATOM 635 C C . ASN A 1 80 ? 5.541 -11.066 -7.085 1.00 87.06 80 ASN A C 1
ATOM 637 O O . ASN A 1 80 ? 5.299 -11.824 -8.029 1.00 87.06 80 ASN A O 1
ATOM 641 N N . ASP A 1 81 ? 4.894 -9.910 -6.895 1.00 86.56 81 ASP A N 1
ATOM 642 C CA . ASP A 1 81 ? 3.869 -9.407 -7.815 1.00 86.56 81 ASP A CA 1
ATOM 643 C C . ASP A 1 81 ? 4.403 -9.333 -9.257 1.00 86.56 81 ASP A C 1
ATOM 645 O O . ASP A 1 81 ?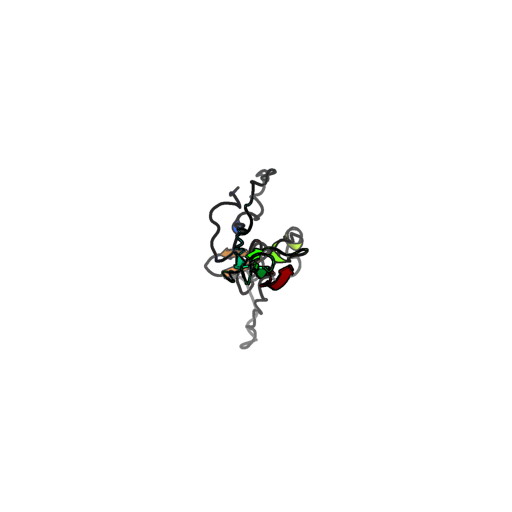 5.459 -8.754 -9.530 1.00 86.56 81 ASP A O 1
ATOM 649 N N . ASN A 1 82 ? 3.679 -9.944 -10.194 1.00 83.31 82 ASN A N 1
ATOM 650 C CA . ASN A 1 82 ? 4.062 -9.949 -11.604 1.00 83.31 82 ASN A CA 1
ATOM 651 C C . ASN A 1 82 ? 3.915 -8.563 -12.239 1.00 83.31 82 ASN A C 1
ATOM 653 O O . ASN A 1 82 ? 4.621 -8.267 -13.197 1.00 83.31 82 ASN A O 1
ATOM 657 N N . ASN A 1 83 ? 3.089 -7.686 -11.663 1.00 84.62 83 ASN A N 1
ATOM 658 C CA . ASN A 1 83 ? 2.944 -6.305 -12.111 1.00 84.62 83 ASN A CA 1
ATOM 659 C C . ASN A 1 83 ? 4.158 -5.433 -11.736 1.00 84.62 83 ASN A C 1
ATOM 661 O O . ASN A 1 83 ? 4.254 -4.300 -12.196 1.00 84.62 83 ASN A O 1
ATOM 665 N N . LEU A 1 84 ? 5.106 -5.942 -10.937 1.00 85.38 84 LEU A N 1
ATOM 666 C CA . LEU A 1 84 ? 6.396 -5.292 -10.650 1.00 85.38 84 LEU A CA 1
ATOM 667 C C . LEU A 1 84 ? 7.563 -5.879 -11.445 1.00 85.38 84 LEU A C 1
ATOM 669 O O . LEU A 1 84 ? 8.694 -5.406 -11.325 1.00 85.38 84 LEU A O 1
ATOM 673 N N . LYS A 1 85 ? 7.317 -6.912 -12.251 1.00 80.19 85 LYS A N 1
ATOM 674 C CA . LYS A 1 85 ? 8.362 -7.576 -13.025 1.00 80.19 85 LYS A CA 1
ATOM 675 C C . LYS A 1 85 ? 8.341 -7.042 -14.442 1.00 80.19 85 LYS A C 1
ATOM 677 O O . LYS A 1 85 ? 7.387 -7.266 -15.177 1.00 80.19 85 LYS A O 1
ATOM 682 N N . LEU A 1 86 ? 9.415 -6.368 -14.827 1.00 74.88 86 LEU A N 1
ATOM 683 C CA . LEU A 1 86 ? 9.651 -5.997 -16.213 1.00 74.88 86 LEU A CA 1
ATOM 684 C C . LEU A 1 86 ? 10.527 -7.067 -16.862 1.00 74.88 86 LEU A C 1
ATOM 686 O O . LEU A 1 86 ? 11.648 -7.308 -16.417 1.00 74.88 86 LEU A O 1
ATOM 690 N N . ASN A 1 87 ? 10.010 -7.714 -17.900 1.00 70.44 87 ASN A N 1
ATOM 691 C CA . ASN A 1 87 ? 10.772 -8.651 -18.706 1.00 70.44 87 ASN A CA 1
ATOM 692 C C . ASN A 1 87 ? 11.237 -7.945 -19.988 1.00 70.44 87 ASN A C 1
ATOM 694 O O . ASN A 1 87 ? 10.423 -7.442 -20.759 1.00 70.44 87 ASN A O 1
ATOM 698 N N . LEU A 1 88 ? 12.555 -7.889 -20.189 1.00 67.31 88 LEU A N 1
ATOM 699 C CA . LEU A 1 88 ? 13.196 -7.243 -21.339 1.00 67.31 88 LEU A CA 1
ATOM 700 C C . LEU A 1 88 ? 13.771 -8.267 -22.336 1.00 67.31 88 LEU A C 1
ATOM 702 O O . LEU A 1 88 ? 14.549 -7.907 -23.217 1.00 67.31 88 LEU A O 1
ATOM 706 N N . ASN A 1 89 ? 13.420 -9.546 -22.203 1.00 55.78 89 ASN A N 1
ATOM 707 C CA . ASN A 1 89 ? 14.029 -10.636 -22.973 1.00 55.78 89 ASN A CA 1
ATOM 708 C C . ASN A 1 89 ? 13.737 -10.531 -24.480 1.00 55.78 89 ASN A C 1
ATOM 710 O O . ASN A 1 89 ? 14.459 -11.101 -25.296 1.00 55.78 89 ASN A O 1
ATOM 714 N N . ASP A 1 90 ? 12.729 -9.747 -24.851 1.00 53.22 90 ASP A N 1
ATOM 715 C CA . ASP A 1 90 ? 12.308 -9.548 -26.233 1.00 53.22 90 ASP A CA 1
ATOM 716 C C . ASP A 1 90 ? 13.122 -8.470 -26.969 1.00 53.22 90 ASP A C 1
ATOM 718 O O . ASP A 1 90 ? 13.059 -8.379 -28.190 1.00 53.22 90 ASP A O 1
ATOM 722 N N . PHE A 1 91 ? 13.965 -7.693 -26.275 1.00 54.25 91 PHE A N 1
ATOM 723 C CA . PHE A 1 91 ? 14.838 -6.701 -26.927 1.00 54.25 91 PHE A CA 1
ATOM 724 C C . PHE A 1 91 ? 16.043 -7.319 -27.656 1.00 54.25 91 PHE A C 1
ATOM 726 O O . PHE A 1 91 ? 16.751 -6.612 -28.369 1.00 54.25 91 PHE A O 1
ATOM 733 N N . SER A 1 92 ? 16.262 -8.632 -27.507 1.00 44.16 92 SER A N 1
ATOM 734 C CA . SER A 1 92 ? 17.242 -9.416 -28.278 1.00 44.16 92 SER A CA 1
ATOM 735 C C . SER A 1 92 ? 16.582 -10.386 -29.265 1.00 44.16 92 SER A C 1
ATOM 737 O O . SER A 1 92 ? 17.263 -11.051 -30.044 1.00 44.16 92 SER A O 1
ATOM 739 N N . GLN A 1 93 ? 15.247 -10.444 -29.294 1.00 44.88 93 GLN A N 1
ATOM 740 C CA . GLN A 1 93 ? 14.550 -11.000 -30.441 1.00 44.88 93 GLN A CA 1
ATOM 741 C C . GLN A 1 93 ? 14.401 -9.883 -31.471 1.00 44.88 93 GLN A C 1
ATOM 743 O O . GLN A 1 93 ? 13.328 -9.329 -31.690 1.00 44.88 93 GLN A O 1
ATOM 748 N N . VAL A 1 94 ? 15.494 -9.620 -32.202 1.00 46.03 94 VAL A N 1
ATOM 749 C CA . VAL A 1 94 ? 15.302 -9.458 -33.645 1.00 46.03 94 VAL A CA 1
ATOM 750 C C . VAL A 1 94 ? 14.466 -10.662 -34.024 1.00 46.03 94 VAL A C 1
ATOM 752 O O . VAL A 1 94 ? 14.907 -11.802 -33.859 1.00 46.03 94 VAL A O 1
ATOM 755 N N . VAL A 1 95 ? 13.222 -10.391 -34.382 1.00 49.47 95 VAL A N 1
ATOM 756 C CA . VAL A 1 95 ? 12.259 -11.365 -34.842 1.00 49.47 95 VAL A CA 1
ATOM 757 C C . VAL A 1 95 ? 12.907 -12.100 -36.016 1.00 49.47 95 VAL A C 1
ATOM 759 O O . VAL A 1 95 ? 12.839 -11.686 -37.164 1.00 49.47 95 VAL A O 1
ATOM 762 N N . THR A 1 96 ? 13.606 -13.184 -35.710 1.00 40.69 96 THR A N 1
ATOM 763 C CA . THR A 1 96 ? 14.273 -14.065 -36.672 1.00 40.69 96 THR A CA 1
ATOM 764 C C . THR A 1 96 ? 13.329 -15.197 -37.073 1.00 40.69 96 THR A C 1
ATOM 766 O O . THR A 1 96 ? 13.762 -16.222 -37.586 1.00 40.69 96 THR A O 1
ATOM 769 N N . GLY A 1 97 ? 12.017 -15.014 -36.863 1.00 38.53 97 GLY A N 1
ATOM 770 C CA . GLY A 1 97 ? 11.030 -16.052 -37.145 1.00 38.53 97 GLY A CA 1
ATOM 771 C C . GLY A 1 97 ? 9.550 -15.675 -37.051 1.00 38.53 97 GLY A C 1
ATOM 772 O O . GLY A 1 97 ? 8.740 -16.419 -37.595 1.00 38.53 97 GLY A O 1
ATOM 773 N N . ALA A 1 98 ? 9.146 -14.548 -36.446 1.00 41.25 98 ALA A N 1
ATOM 774 C CA . ALA A 1 98 ? 7.803 -14.040 -36.736 1.00 41.25 98 ALA A CA 1
ATOM 775 C C . ALA A 1 98 ? 7.872 -13.361 -38.101 1.00 41.25 98 ALA A C 1
ATOM 777 O O . ALA A 1 98 ? 8.602 -12.396 -38.311 1.00 41.25 98 ALA A O 1
ATOM 778 N N . ASN A 1 99 ? 7.147 -13.926 -39.054 1.00 37.91 99 ASN A N 1
ATOM 779 C CA . ASN A 1 99 ? 6.860 -13.274 -40.310 1.00 37.91 99 ASN A CA 1
ATOM 780 C C . ASN A 1 99 ? 6.400 -11.846 -39.984 1.00 37.91 99 ASN A C 1
ATOM 782 O O . ASN A 1 99 ? 5.317 -11.650 -39.429 1.00 37.91 99 ASN A O 1
ATOM 786 N N . MET A 1 100 ? 7.265 -10.866 -40.237 1.00 40.62 100 MET A N 1
ATOM 787 C CA . MET A 1 100 ? 6.900 -9.465 -40.193 1.00 40.62 100 MET A CA 1
ATOM 788 C C . MET A 1 100 ? 5.836 -9.340 -41.280 1.00 40.62 100 MET A C 1
ATOM 790 O O . MET A 1 100 ? 6.163 -9.265 -42.462 1.00 40.62 100 MET A O 1
ATOM 794 N N . LEU A 1 101 ? 4.557 -9.407 -40.910 1.00 41.38 101 LEU A N 1
ATOM 795 C CA . LEU A 1 101 ? 3.467 -9.037 -41.798 1.00 41.38 101 LEU A CA 1
ATOM 796 C C . LEU A 1 101 ? 3.563 -7.521 -41.982 1.00 41.38 101 LEU A C 1
ATOM 798 O O . LEU A 1 101 ? 2.816 -6.748 -41.391 1.00 41.38 101 LEU A O 1
ATOM 802 N N . PHE A 1 102 ? 4.534 -7.089 -42.783 1.00 41.31 102 PHE A N 1
ATOM 803 C CA . PHE A 1 102 ? 4.475 -5.798 -43.429 1.00 41.31 102 PHE A CA 1
ATOM 804 C C . PHE A 1 102 ? 3.240 -5.843 -44.337 1.00 41.31 102 PHE A C 1
ATOM 806 O O . PHE A 1 102 ? 3.129 -6.756 -45.164 1.00 41.31 102 PHE A O 1
ATOM 813 N N . PRO A 1 103 ? 2.281 -4.913 -44.199 1.00 40.84 103 PRO A N 1
ATOM 814 C CA . PRO A 1 103 ? 1.177 -4.814 -45.135 1.00 40.84 103 PRO A CA 1
ATOM 815 C C . PRO A 1 103 ? 1.748 -4.286 -46.453 1.00 40.84 103 PRO A C 1
ATOM 817 O O . PRO A 1 103 ? 1.827 -3.084 -46.678 1.00 40.84 103 PRO A O 1
ATOM 820 N N . GLY A 1 104 ? 2.228 -5.200 -47.291 1.00 45.25 104 GLY A N 1
ATOM 821 C CA . GLY A 1 104 ? 2.827 -4.873 -48.578 1.00 45.25 104 GLY A CA 1
ATOM 822 C C . GLY A 1 104 ? 3.997 -5.777 -48.930 1.00 45.25 104 GLY A C 1
ATOM 823 O O . GLY A 1 104 ? 5.131 -5.317 -48.936 1.00 45.25 104 GLY A O 1
ATOM 824 N N . ASN A 1 105 ? 3.727 -7.063 -49.179 1.00 38.31 105 ASN A N 1
ATOM 825 C CA . ASN A 1 105 ? 4.134 -7.778 -50.400 1.00 38.31 105 ASN A CA 1
ATOM 826 C C . ASN A 1 105 ? 3.944 -9.298 -50.236 1.00 38.31 105 ASN A C 1
ATOM 828 O O . ASN A 1 105 ? 4.712 -9.960 -49.550 1.00 38.31 105 ASN A O 1
ATOM 832 N N . GLY A 1 106 ? 2.934 -9.829 -50.937 1.00 44.94 106 GLY A N 1
ATOM 833 C CA . GLY A 1 106 ? 2.873 -11.217 -51.412 1.00 44.94 106 GLY A CA 1
ATOM 834 C C . GLY A 1 106 ? 2.570 -12.318 -50.390 1.00 44.94 106 GLY A C 1
ATOM 835 O O . GLY A 1 106 ? 3.474 -13.026 -49.963 1.00 44.94 106 GLY A O 1
ATOM 836 N N . LEU A 1 107 ? 1.286 -12.576 -50.125 1.00 42.28 107 LEU A N 1
ATOM 837 C CA . LEU A 1 107 ? 0.815 -13.924 -49.778 1.00 42.28 107 LEU A CA 1
ATOM 838 C C . LEU A 1 107 ? 0.103 -14.504 -51.013 1.00 42.28 107 LEU A C 1
ATOM 840 O O . LEU A 1 107 ? -0.715 -13.791 -51.604 1.00 42.28 107 LEU A O 1
ATOM 844 N N . PRO A 1 108 ? 0.384 -15.752 -51.441 1.00 38.25 108 PRO A N 1
ATOM 845 C CA . PRO A 1 108 ? -0.405 -16.389 -52.483 1.00 38.25 108 PRO A CA 1
ATOM 846 C C . PRO A 1 108 ? -1.823 -16.607 -51.948 1.00 38.25 108 PRO A C 1
ATOM 848 O O . PRO A 1 108 ? -2.033 -17.253 -50.922 1.00 38.25 108 PRO A O 1
ATOM 851 N N . ALA A 1 109 ? -2.800 -16.031 -52.641 1.00 47.50 109 ALA A N 1
ATOM 852 C CA . ALA A 1 109 ? -4.214 -16.217 -52.365 1.00 47.50 109 ALA A CA 1
ATOM 853 C C . ALA A 1 109 ? -4.583 -17.708 -52.458 1.00 47.50 109 ALA A C 1
ATOM 855 O O . ALA A 1 109 ? -4.575 -18.254 -53.556 1.00 47.50 109 ALA A O 1
ATOM 856 N N . SER A 1 110 ? -4.891 -18.369 -51.334 1.00 42.47 110 SER A N 1
ATOM 857 C CA . SER A 1 110 ? -5.651 -19.638 -51.327 1.00 42.47 110 SER A CA 1
ATOM 858 C C . SER A 1 110 ? -6.144 -20.112 -49.946 1.00 42.47 110 SER A C 1
ATOM 860 O O . SER A 1 110 ? -6.335 -21.308 -49.759 1.00 42.47 110 SER A O 1
ATOM 862 N N . ASP A 1 111 ? -6.438 -19.221 -48.992 1.00 41.25 111 ASP A N 1
ATOM 863 C CA . ASP A 1 111 ? -7.278 -19.624 -47.852 1.00 41.25 111 ASP A CA 1
ATOM 864 C C . ASP A 1 111 ? -8.289 -18.524 -47.479 1.00 41.25 111 ASP A C 1
ATOM 866 O O . ASP A 1 111 ? -7.901 -17.502 -46.909 1.00 41.25 111 ASP A O 1
ATOM 870 N N . PRO A 1 112 ? -9.588 -18.687 -47.805 1.00 42.88 112 PRO A N 1
ATOM 871 C CA . PRO A 1 112 ? -10.636 -17.763 -47.381 1.00 42.88 112 PRO A CA 1
ATOM 872 C C . PRO A 1 112 ? -10.957 -17.855 -45.877 1.00 42.88 112 PRO A C 1
ATOM 874 O O . PRO A 1 112 ? -11.856 -17.153 -45.421 1.00 42.88 112 PRO A O 1
ATOM 877 N N . ASN A 1 113 ? -10.247 -18.693 -45.107 1.00 43.72 113 ASN A N 1
ATOM 878 C CA . ASN A 1 113 ? -10.474 -18.899 -43.678 1.00 43.72 113 ASN A CA 1
ATOM 879 C C . ASN A 1 113 ? -9.213 -18.732 -42.796 1.00 43.72 113 ASN A C 1
ATOM 881 O O . ASN A 1 113 ? -9.273 -18.957 -41.586 1.00 43.72 113 ASN A O 1
ATOM 885 N N . ALA A 1 114 ? -8.080 -18.291 -43.354 1.00 45.78 114 ALA A N 1
ATOM 886 C CA . ALA A 1 114 ? -6.858 -18.017 -42.591 1.00 45.78 114 ALA A CA 1
ATOM 887 C C . ALA A 1 114 ? -6.820 -16.578 -42.044 1.00 45.78 114 ALA A C 1
ATOM 889 O O . ALA A 1 114 ? -5.968 -15.770 -42.411 1.00 45.78 114 ALA A O 1
ATOM 890 N N . THR A 1 115 ? -7.723 -16.251 -41.119 1.00 42.00 115 THR A N 1
ATOM 891 C CA . THR A 1 115 ? -7.635 -15.016 -40.317 1.00 42.00 115 THR A CA 1
ATOM 892 C C . THR A 1 115 ? -7.983 -15.290 -38.863 1.00 42.00 115 THR A C 1
ATOM 894 O O . THR A 1 115 ? -8.926 -14.756 -38.292 1.00 42.00 115 THR A O 1
ATOM 897 N N . THR A 1 116 ? -7.150 -16.092 -38.212 1.00 42.22 116 THR A N 1
ATOM 898 C CA . THR A 1 116 ? -6.946 -15.949 -36.771 1.00 42.22 116 THR A CA 1
ATOM 899 C C . THR A 1 116 ? -5.527 -15.463 -36.546 1.00 42.22 116 THR A C 1
ATOM 901 O O . THR A 1 116 ? -4.632 -16.244 -36.229 1.00 42.22 116 THR A O 1
ATOM 904 N N . THR A 1 117 ? -5.307 -14.154 -36.678 1.00 47.25 117 THR A N 1
ATOM 905 C CA . THR A 1 117 ? -4.320 -13.493 -35.823 1.00 47.25 117 THR A CA 1
ATOM 906 C C . THR A 1 117 ? -4.789 -13.744 -34.396 1.00 47.25 117 THR A C 1
ATOM 908 O O . THR A 1 117 ? -5.647 -13.033 -33.878 1.00 47.25 117 THR A O 1
ATOM 911 N N . GLN A 1 118 ? -4.317 -14.827 -33.774 1.00 45.81 118 GLN A N 1
ATOM 912 C CA . GLN A 1 118 ? -4.541 -15.029 -32.351 1.00 45.81 118 GLN A CA 1
ATOM 913 C C . GLN A 1 118 ? -3.755 -13.946 -31.627 1.00 45.81 118 GLN A C 1
ATOM 915 O O . GLN A 1 118 ? -2.565 -14.072 -31.356 1.00 45.81 118 GLN A O 1
ATOM 920 N N . VAL A 1 119 ? -4.433 -12.833 -31.380 1.00 55.88 119 VAL A N 1
ATOM 921 C CA . VAL A 1 119 ? -3.949 -11.779 -30.515 1.00 55.88 119 VAL A CA 1
ATOM 922 C C . VAL A 1 119 ? -3.906 -12.376 -29.109 1.00 55.88 119 VAL A C 1
ATOM 924 O O . VAL A 1 119 ? -4.936 -12.521 -28.453 1.00 55.88 119 VAL A O 1
ATOM 927 N N . LEU A 1 120 ? -2.717 -12.784 -28.673 1.00 60.31 120 LEU A N 1
ATOM 928 C CA . LEU A 1 120 ? -2.514 -13.333 -27.337 1.00 60.31 120 LEU A CA 1
ATOM 929 C C . LEU A 1 120 ? -2.779 -12.243 -26.281 1.00 60.31 120 LEU A C 1
ATOM 931 O O . LEU A 1 120 ? -2.551 -11.060 -26.558 1.00 60.31 120 LEU A O 1
ATOM 935 N N . PRO A 1 121 ? -3.253 -12.599 -25.073 1.00 61.41 121 PRO A N 1
ATOM 936 C CA . PRO A 1 121 ? -3.369 -11.649 -23.971 1.00 61.41 121 PRO A CA 1
ATOM 937 C C . PRO A 1 121 ? -2.034 -10.935 -23.730 1.00 61.41 121 PRO A C 1
ATOM 939 O O . PRO A 1 121 ? -0.983 -11.578 -23.738 1.00 61.41 121 PRO A O 1
ATOM 942 N N . CYS A 1 122 ? -2.060 -9.615 -23.529 1.00 64.06 122 CYS A N 1
ATOM 943 C CA . CYS A 1 122 ? -0.842 -8.862 -23.236 1.00 64.06 122 CYS A CA 1
ATOM 944 C C . CYS A 1 122 ? -0.182 -9.410 -21.964 1.00 64.06 122 CYS A C 1
ATOM 946 O O . CYS A 1 122 ? -0.844 -9.455 -20.925 1.00 64.06 122 CYS A O 1
ATOM 948 N N . PRO A 1 123 ? 1.107 -9.795 -22.010 1.00 63.75 123 PRO A N 1
ATOM 949 C CA . PRO A 1 123 ? 1.808 -10.226 -20.817 1.00 63.75 123 PRO A CA 1
ATOM 950 C C . PRO A 1 123 ? 1.859 -9.084 -19.801 1.00 63.75 123 PRO A C 1
ATOM 952 O O . PRO A 1 123 ? 2.161 -7.936 -20.137 1.00 63.75 123 PRO A O 1
ATOM 955 N N . ASN A 1 124 ? 1.624 -9.421 -18.536 1.00 56.56 124 ASN A N 1
ATOM 956 C CA . ASN A 1 124 ? 1.652 -8.485 -17.408 1.00 56.56 124 ASN A CA 1
ATOM 957 C C . ASN A 1 124 ? 3.006 -7.767 -17.244 1.00 56.56 124 ASN A C 1
ATOM 959 O O . ASN A 1 124 ? 3.091 -6.742 -16.574 1.00 56.56 124 ASN A O 1
ATOM 963 N N . THR A 1 125 ? 4.058 -8.320 -17.849 1.00 55.56 125 THR A N 1
ATOM 964 C CA . THR A 1 125 ? 5.466 -7.978 -17.628 1.00 55.56 125 THR A CA 1
ATOM 965 C C . THR A 1 125 ? 6.106 -7.186 -18.761 1.00 55.56 125 THR A C 1
ATOM 967 O O . THR A 1 125 ? 7.323 -7.008 -18.762 1.00 55.56 125 THR A O 1
ATOM 970 N N . THR A 1 126 ? 5.328 -6.765 -19.756 1.00 57.09 126 THR A N 1
ATOM 971 C CA . THR A 1 126 ? 5.880 -6.219 -20.993 1.00 57.09 126 THR A CA 1
ATOM 972 C C . THR A 1 126 ? 5.483 -4.762 -21.197 1.00 57.09 126 THR A C 1
ATOM 974 O O . THR A 1 126 ? 4.365 -4.352 -20.883 1.00 57.09 126 THR A O 1
ATOM 977 N N . ILE A 1 127 ? 6.394 -3.977 -21.778 1.00 61.59 127 ILE A N 1
ATOM 978 C CA . ILE A 1 127 ? 6.132 -2.598 -22.187 1.00 61.59 127 ILE A CA 1
ATOM 979 C C . ILE A 1 127 ? 5.052 -2.601 -23.269 1.00 61.59 127 ILE A C 1
ATOM 981 O O . ILE A 1 127 ? 5.328 -2.847 -24.441 1.00 61.59 127 ILE A O 1
ATOM 985 N N . GLY A 1 128 ? 3.809 -2.351 -22.864 1.00 59.59 128 GLY A N 1
ATOM 986 C CA . GLY A 1 128 ? 2.725 -2.047 -23.781 1.00 59.59 128 GLY A CA 1
ATOM 987 C C . GLY A 1 128 ? 2.864 -0.649 -24.384 1.00 59.59 128 GLY A C 1
ATOM 988 O O . GLY A 1 128 ? 2.837 0.337 -23.650 1.00 59.59 128 GLY A O 1
ATOM 989 N N . GLN A 1 129 ? 2.961 -0.566 -25.707 1.00 58.78 129 GLN A N 1
ATOM 990 C CA . GLN A 1 129 ? 2.748 0.650 -26.486 1.00 58.78 129 GLN A CA 1
ATOM 991 C C . GLN A 1 129 ? 1.407 0.556 -27.211 1.00 58.78 129 GLN A C 1
ATOM 993 O O . GLN A 1 129 ? 1.049 -0.499 -27.725 1.00 58.78 129 GLN A O 1
ATOM 998 N N . LYS A 1 130 ? 0.665 1.662 -27.297 1.00 56.97 130 LYS A N 1
ATOM 999 C CA . LYS A 1 130 ? -0.479 1.759 -28.213 1.00 56.97 130 LYS A CA 1
ATOM 1000 C C . LYS A 1 130 ? -0.049 2.495 -29.474 1.00 56.97 130 LYS A C 1
ATOM 1002 O O . LYS A 1 130 ? 0.309 3.665 -29.397 1.00 56.97 130 LYS A O 1
ATOM 1007 N N . ILE A 1 131 ? -0.124 1.828 -30.621 1.00 55.12 131 ILE A N 1
ATOM 1008 C CA . ILE A 1 131 ? 0.132 2.421 -31.940 1.00 55.12 131 ILE A CA 1
ATOM 1009 C C . ILE A 1 131 ? -1.179 2.348 -32.721 1.00 55.12 131 ILE A C 1
ATOM 1011 O O . ILE A 1 131 ? -1.728 1.263 -32.895 1.00 55.12 131 ILE A O 1
ATOM 1015 N N . ASN A 1 132 ? -1.717 3.494 -33.151 1.00 55.97 132 ASN A N 1
ATOM 1016 C CA . ASN A 1 132 ? -2.975 3.583 -33.914 1.00 55.97 132 ASN A CA 1
ATOM 1017 C C . ASN A 1 132 ? -4.158 2.810 -33.288 1.00 55.97 132 ASN A C 1
ATOM 1019 O O . ASN A 1 132 ? -4.980 2.232 -33.991 1.00 55.97 132 ASN A O 1
ATOM 1023 N N . GLY A 1 133 ? -4.235 2.774 -31.952 1.00 59.81 133 GLY A N 1
ATOM 1024 C CA . GLY A 1 133 ? -5.296 2.075 -31.213 1.00 59.81 133 GLY A CA 1
ATOM 1025 C C . GLY A 1 133 ? -5.052 0.582 -30.955 1.00 59.81 133 GLY A C 1
ATOM 1026 O O . GLY A 1 133 ? -5.831 -0.028 -30.229 1.00 59.81 133 GLY A O 1
ATOM 1027 N N . VAL A 1 134 ? -3.960 0.010 -31.470 1.00 62.25 134 VAL A N 1
ATOM 1028 C CA . VAL A 1 134 ? -3.557 -1.389 -31.256 1.00 62.25 134 VAL A CA 1
ATOM 1029 C C . VAL A 1 134 ? -2.491 -1.460 -30.157 1.00 62.25 134 VAL A C 1
ATOM 1031 O O . VAL A 1 134 ? -1.524 -0.697 -30.196 1.00 62.25 134 VAL A O 1
ATOM 1034 N N . THR A 1 135 ? -2.664 -2.345 -29.166 1.00 67.31 135 THR A N 1
ATOM 1035 C CA . THR A 1 135 ? -1.671 -2.563 -28.097 1.00 67.31 135 THR A CA 1
ATOM 1036 C C . THR A 1 135 ? -0.592 -3.543 -28.561 1.00 67.31 135 THR A C 1
ATOM 1038 O O . THR A 1 135 ? -0.894 -4.625 -29.059 1.00 67.31 135 THR A O 1
ATOM 1041 N N . TYR A 1 136 ? 0.666 -3.176 -28.342 1.00 65.00 136 TYR A N 1
ATOM 1042 C CA . TYR A 1 136 ? 1.844 -3.991 -28.601 1.00 65.00 136 TYR A CA 1
ATOM 1043 C C . TYR A 1 136 ? 2.612 -4.194 -27.310 1.00 65.00 136 TYR A C 1
ATOM 1045 O O . TYR A 1 136 ? 2.969 -3.212 -26.675 1.00 65.00 136 TYR A O 1
ATOM 1053 N N . ALA A 1 137 ? 2.910 -5.432 -26.955 1.00 67.69 137 ALA A N 1
ATOM 1054 C CA . ALA A 1 137 ? 3.839 -5.790 -25.897 1.00 67.69 137 ALA A CA 1
ATOM 1055 C C . ALA A 1 137 ? 5.137 -6.239 -26.573 1.00 67.69 137 ALA A C 1
ATOM 1057 O O . ALA A 1 137 ? 5.083 -7.120 -27.424 1.00 67.69 137 ALA A O 1
ATOM 1058 N N . SER A 1 138 ? 6.266 -5.592 -26.256 1.00 63.34 138 SER A N 1
ATOM 1059 C CA . SER A 1 138 ? 7.596 -5.960 -26.782 1.00 63.34 138 SER A CA 1
ATOM 1060 C C . SER A 1 138 ? 7.662 -6.080 -28.312 1.00 63.34 138 SER A C 1
ATOM 1062 O O . SER A 1 138 ? 8.391 -6.892 -28.872 1.00 63.34 138 SER A O 1
ATOM 1064 N N . GLY A 1 139 ? 6.892 -5.240 -29.008 1.00 59.94 139 GLY A N 1
ATOM 1065 C CA . GLY A 1 139 ? 6.817 -5.235 -30.471 1.00 59.94 139 GLY A CA 1
ATOM 1066 C C . GLY A 1 139 ? 5.827 -6.237 -31.077 1.00 59.94 139 GLY A C 1
ATOM 1067 O O . GLY A 1 139 ? 5.625 -6.208 -32.287 1.00 59.94 139 GLY A O 1
ATOM 1068 N N . ILE A 1 140 ? 5.151 -7.065 -30.275 1.00 63.38 140 ILE A N 1
ATOM 1069 C CA . ILE A 1 140 ? 4.130 -8.024 -30.723 1.00 63.38 140 ILE A CA 1
ATOM 1070 C C . ILE A 1 140 ? 2.733 -7.502 -30.378 1.00 63.38 140 ILE A C 1
ATOM 1072 O O . ILE A 1 140 ? 2.482 -7.066 -29.254 1.00 63.38 140 ILE A O 1
ATOM 1076 N N . GLN A 1 141 ? 1.800 -7.565 -31.333 1.00 69.44 141 GLN A N 1
ATOM 1077 C CA . GLN A 1 141 ? 0.399 -7.211 -31.095 1.00 69.44 141 GLN A CA 1
ATOM 1078 C C . GLN A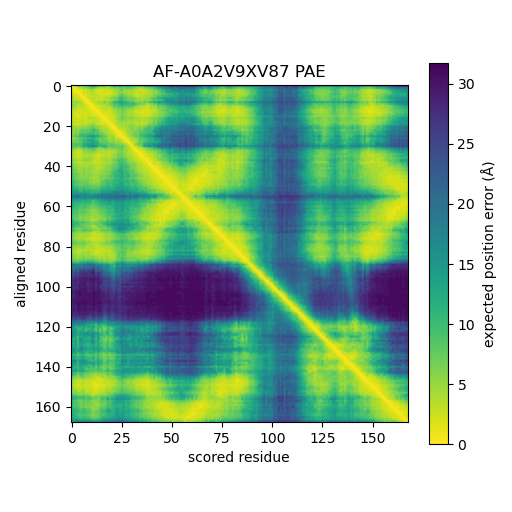 1 141 ? -0.217 -8.142 -30.040 1.00 69.44 141 GLN A C 1
ATOM 1080 O O . GLN A 1 141 ? -0.209 -9.363 -30.193 1.00 69.44 141 GLN A O 1
ATOM 1085 N N . CYS A 1 142 ? -0.807 -7.557 -29.002 1.00 67.38 142 CYS A N 1
ATOM 1086 C CA . CYS A 1 142 ? -1.442 -8.291 -27.915 1.00 67.38 142 CYS A CA 1
ATOM 1087 C C . CYS A 1 142 ? 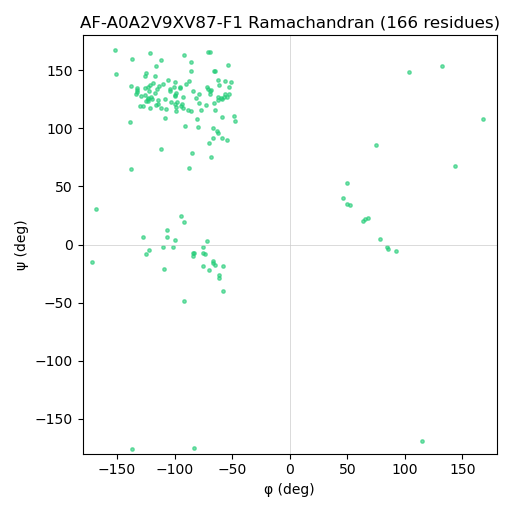-2.789 -7.670 -27.517 1.00 67.38 142 CYS A C 1
ATOM 1089 O O . CYS A 1 142 ? -3.086 -6.509 -27.807 1.00 67.38 142 CYS A O 1
ATOM 1091 N N . ALA A 1 143 ? -3.634 -8.466 -26.865 1.00 68.25 143 ALA A N 1
ATOM 1092 C CA . ALA A 1 143 ? -4.988 -8.098 -26.479 1.00 68.25 143 ALA A CA 1
AT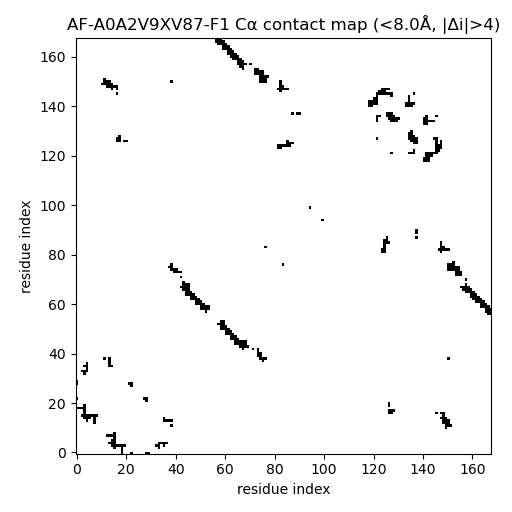OM 1093 C C . ALA A 1 143 ? -4.978 -7.658 -25.017 1.00 68.25 143 ALA A C 1
ATOM 1095 O O . ALA A 1 143 ? -4.590 -8.421 -24.134 1.00 68.25 143 ALA A O 1
ATOM 1096 N N . GLY A 1 144 ? -5.428 -6.431 -24.755 1.00 67.81 144 GLY A N 1
ATOM 1097 C CA . GLY A 1 144 ? -5.505 -5.867 -23.408 1.00 67.81 144 GLY A CA 1
ATOM 1098 C C . GLY A 1 144 ? -4.570 -4.679 -23.189 1.00 67.81 144 GLY A C 1
ATOM 1099 O O . GLY A 1 144 ? -4.037 -4.095 -24.132 1.00 67.81 144 GLY A O 1
ATOM 1100 N N . THR A 1 145 ? -4.432 -4.278 -21.927 1.00 71.00 145 THR A N 1
ATOM 1101 C CA . THR A 1 145 ? -3.509 -3.223 -21.483 1.00 71.00 145 THR A CA 1
ATOM 1102 C C . THR A 1 145 ? -2.446 -3.889 -20.607 1.00 71.00 145 THR A C 1
ATOM 1104 O O . THR A 1 145 ? -2.827 -4.725 -19.787 1.00 71.00 145 THR A O 1
ATOM 1107 N N . PRO A 1 146 ? -1.147 -3.565 -20.749 1.00 72.25 146 PRO A N 1
ATOM 1108 C CA . PRO A 1 146 ? -0.126 -4.071 -19.830 1.00 72.25 146 PRO A CA 1
ATOM 1109 C C . PRO A 1 146 ? -0.481 -3.702 -18.385 1.00 72.25 146 PRO A C 1
ATOM 1111 O O . PRO A 1 146 ? -0.946 -2.591 -18.116 1.00 72.25 146 PRO A O 1
ATOM 1114 N N . THR A 1 147 ? -0.245 -4.614 -17.450 1.00 79.25 147 THR A N 1
ATOM 1115 C CA . THR A 1 147 ? -0.510 -4.396 -16.019 1.00 79.25 147 THR A CA 1
ATOM 1116 C C . THR A 1 147 ? 0.751 -4.019 -15.242 1.00 79.25 147 THR A C 1
ATOM 1118 O O . THR A 1 147 ? 0.688 -3.850 -14.027 1.00 79.25 147 THR A O 1
ATOM 1121 N N . PHE A 1 148 ? 1.896 -3.844 -15.914 1.00 82.62 148 PHE A N 1
ATOM 1122 C CA . PHE A 1 148 ? 3.120 -3.371 -15.273 1.00 82.62 148 PHE A CA 1
ATOM 1123 C C . PHE A 1 148 ? 2.884 -2.020 -14.582 1.00 82.62 148 PHE A C 1
ATOM 1125 O O . PHE A 1 148 ? 2.369 -1.070 -15.176 1.00 82.62 148 PHE A O 1
ATOM 1132 N N . GLY A 1 149 ? 3.242 -1.950 -13.302 1.00 83.94 149 GLY A N 1
ATOM 1133 C CA . GLY A 1 149 ? 2.997 -0.802 -12.439 1.00 83.94 149 GLY A CA 1
ATOM 1134 C C . GLY A 1 149 ? 1.571 -0.683 -11.901 1.00 83.94 149 GLY A C 1
ATOM 1135 O O . GLY A 1 149 ? 1.279 0.319 -11.248 1.00 83.94 149 GLY A O 1
ATOM 1136 N N . GLN A 1 150 ? 0.684 -1.651 -12.153 1.00 88.00 150 GLN A N 1
ATOM 1137 C CA . GLN A 1 150 ? -0.677 -1.663 -11.618 1.00 88.00 150 GLN A CA 1
ATOM 1138 C C . GLN A 1 150 ? -0.758 -2.461 -10.316 1.00 88.00 150 GLN A C 1
ATOM 1140 O O . GLN A 1 150 ? -0.475 -3.658 -10.298 1.00 88.00 150 GLN A O 1
ATOM 1145 N N . ALA A 1 151 ? -1.187 -1.832 -9.224 1.00 90.25 151 ALA A N 1
ATOM 1146 C CA . ALA A 1 151 ? -1.475 -2.561 -7.995 1.00 90.25 151 ALA A CA 1
ATOM 1147 C C . ALA A 1 151 ? -2.868 -3.191 -8.093 1.00 90.25 151 ALA A C 1
ATOM 1149 O O . ALA A 1 151 ? -3.856 -2.513 -8.383 1.00 90.25 151 ALA A O 1
ATOM 1150 N N . THR A 1 152 ? -2.945 -4.497 -7.865 1.00 88.88 152 THR A N 1
ATOM 1151 C CA . THR A 1 152 ? -4.201 -5.264 -7.920 1.00 88.88 152 THR A CA 1
ATOM 1152 C C . THR A 1 152 ? -4.478 -6.028 -6.637 1.00 88.88 152 THR A C 1
ATOM 1154 O O . THR A 1 152 ? -5.543 -6.623 -6.503 1.00 88.88 152 THR A O 1
ATOM 1157 N N . SER A 1 153 ? -3.519 -6.058 -5.713 1.00 89.94 153 SER A N 1
ATOM 1158 C CA . SER A 1 153 ? -3.657 -6.827 -4.487 1.00 89.94 153 SER A CA 1
ATOM 1159 C C . SER A 1 153 ? -4.282 -5.976 -3.395 1.00 89.94 153 SER A C 1
ATOM 1161 O O . SER A 1 153 ? -3.934 -4.811 -3.215 1.00 89.94 153 SER A O 1
ATOM 1163 N N . HIS A 1 154 ? -5.188 -6.602 -2.660 1.00 89.44 154 HIS A N 1
ATOM 1164 C CA . HIS A 1 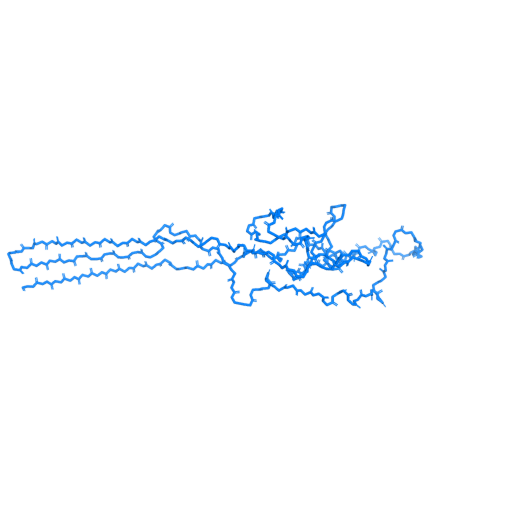154 ? -5.963 -6.006 -1.588 1.00 89.44 154 HIS A CA 1
ATOM 1165 C C . HIS A 1 154 ? -5.548 -6.676 -0.285 1.00 89.44 154 HIS A C 1
ATOM 1167 O O . HIS A 1 154 ? -5.598 -7.903 -0.174 1.00 89.44 154 HIS A O 1
ATOM 1173 N N . VAL A 1 155 ? -5.055 -5.889 0.667 1.00 84.25 155 VAL A N 1
ATOM 1174 C CA . VAL A 1 155 ? -4.518 -6.386 1.938 1.00 84.25 155 VAL A CA 1
ATOM 1175 C C . VAL A 1 155 ? -5.275 -5.790 3.121 1.00 84.25 155 VAL A C 1
ATOM 1177 O O . VAL A 1 155 ? -6.005 -4.813 2.997 1.00 84.25 155 VAL A O 1
ATOM 1180 N N . GLY A 1 156 ? -5.099 -6.398 4.292 1.00 82.06 156 GLY A N 1
ATOM 1181 C CA . GLY A 1 156 ? -5.754 -5.975 5.526 1.00 82.06 156 GLY A CA 1
ATOM 1182 C C . GLY A 1 156 ? -6.929 -6.869 5.917 1.00 82.06 156 GLY A C 1
ATOM 1183 O O . GLY A 1 156 ? -7.618 -7.456 5.086 1.00 82.06 156 GLY A O 1
ATOM 1184 N N . HIS A 1 157 ? -7.144 -6.981 7.226 1.00 82.12 157 HIS A N 1
ATOM 1185 C CA . HIS A 1 157 ? -8.226 -7.760 7.818 1.00 82.12 157 HIS A CA 1
ATOM 1186 C C . HIS A 1 157 ? -9.030 -6.877 8.766 1.00 82.12 157 HIS A C 1
ATOM 1188 O O . HIS A 1 157 ? -8.463 -6.032 9.458 1.00 82.12 157 HIS A O 1
ATOM 1194 N N . ARG A 1 158 ? -10.347 -7.099 8.823 1.00 88.31 158 ARG A N 1
ATOM 1195 C CA . ARG A 1 158 ? -11.196 -6.506 9.856 1.00 88.31 158 ARG A CA 1
ATOM 1196 C C . ARG A 1 158 ? -11.211 -7.426 11.065 1.00 88.31 158 ARG A C 1
ATOM 1198 O O . ARG A 1 158 ? -11.727 -8.540 10.981 1.00 88.31 158 ARG A O 1
ATOM 1205 N N . ILE A 1 159 ? -10.677 -6.948 12.181 1.00 90.56 159 ILE A N 1
ATOM 1206 C CA . ILE A 1 159 ? -10.610 -7.710 13.430 1.00 90.56 159 ILE A CA 1
ATOM 1207 C C . ILE A 1 159 ? -11.469 -7.000 14.470 1.00 90.56 159 ILE A C 1
ATOM 1209 O O . ILE A 1 159 ? -11.408 -5.780 14.601 1.00 90.56 159 ILE A O 1
ATOM 1213 N N . LEU A 1 160 ? -12.288 -7.771 15.183 1.00 92.69 160 LEU A N 1
ATOM 1214 C CA . LEU A 1 160 ? -13.120 -7.296 16.283 1.00 92.69 160 LEU A CA 1
ATOM 1215 C C . LEU A 1 160 ? -12.725 -8.045 17.552 1.00 92.69 160 LEU A C 1
ATOM 1217 O O . LEU A 1 160 ? -12.759 -9.273 17.581 1.00 92.69 160 LEU A O 1
ATOM 1221 N N . GLU A 1 161 ? -12.394 -7.300 18.598 1.00 96.00 161 GLU A N 1
ATOM 1222 C CA . GLU A 1 161 ? -12.028 -7.832 19.903 1.00 96.00 161 GLU A CA 1
ATOM 1223 C C . GLU A 1 161 ? -12.962 -7.300 20.988 1.00 96.00 161 GLU A C 1
ATOM 1225 O O . GLU A 1 161 ? -13.306 -6.115 21.045 1.00 96.00 161 GLU A O 1
ATOM 1230 N N . LEU A 1 162 ? -13.354 -8.207 21.880 1.00 96.31 162 LEU A N 1
ATOM 1231 C CA . LEU A 1 162 ? -14.224 -7.934 23.013 1.00 96.31 162 LEU A CA 1
ATOM 1232 C C . LEU A 1 162 ? -13.507 -8.349 24.291 1.00 96.31 162 LEU A C 1
ATOM 1234 O O . LEU A 1 162 ? -13.073 -9.490 24.431 1.00 96.31 162 LEU A O 1
ATOM 1238 N N . GLY A 1 163 ? -13.407 -7.422 25.235 1.00 96.38 163 GLY A N 1
ATOM 1239 C CA . GLY A 1 163 ? -12.824 -7.658 26.545 1.00 96.38 163 GLY A CA 1
ATOM 1240 C C . GLY A 1 163 ? -13.791 -7.265 27.649 1.00 96.38 163 GLY A C 1
ATOM 1241 O O . GLY A 1 163 ? -14.375 -6.182 27.626 1.00 96.38 163 GLY A O 1
ATOM 1242 N N . VAL A 1 164 ? -13.918 -8.124 28.654 1.00 96.38 164 VAL A N 1
ATOM 1243 C CA . VAL A 1 164 ? -14.636 -7.819 29.892 1.00 96.38 164 VAL A CA 1
ATOM 1244 C C . VAL A 1 164 ? -13.673 -8.011 31.049 1.00 96.38 164 VAL A C 1
ATOM 1246 O O . VAL A 1 164 ? -12.974 -9.018 31.123 1.00 96.38 164 VAL A O 1
ATOM 1249 N N . LYS A 1 165 ? -13.619 -7.035 31.952 1.00 96.94 165 LYS A N 1
ATOM 1250 C CA . LYS A 1 165 ? -12.816 -7.115 33.170 1.00 96.94 165 LYS A CA 1
ATOM 1251 C C . LYS A 1 165 ? -13.674 -6.763 34.371 1.00 96.94 165 LYS A C 1
ATOM 1253 O O . LYS A 1 165 ? -14.292 -5.703 34.396 1.00 96.94 165 LYS A O 1
ATOM 1258 N N . TYR A 1 166 ? -13.669 -7.636 35.366 1.00 95.69 166 TYR A N 1
ATOM 1259 C CA . TYR A 1 166 ? -14.335 -7.424 36.642 1.00 95.69 166 TYR A CA 1
ATOM 1260 C C . TYR A 1 166 ? -13.293 -7.221 37.744 1.00 95.69 166 TYR A C 1
ATOM 1262 O O . TYR A 1 166 ? -12.265 -7.898 37.769 1.00 95.69 166 TYR A O 1
ATOM 1270 N N . THR A 1 167 ? -13.536 -6.263 38.630 1.00 93.81 167 THR A N 1
ATOM 1271 C CA . THR A 1 167 ? -12.675 -5.937 39.773 1.00 93.81 167 THR A CA 1
ATOM 1272 C C . THR A 1 167 ? -13.554 -5.819 41.012 1.00 93.81 167 THR A C 1
ATOM 1274 O O . THR A 1 167 ? -14.623 -5.213 40.917 1.00 93.81 167 THR A O 1
ATOM 1277 N N . PHE A 1 168 ? -13.122 -6.416 42.125 1.00 90.56 168 PHE A N 1
ATOM 1278 C CA . PHE A 1 168 ? -13.833 -6.492 43.404 1.00 90.56 168 PHE A CA 1
ATOM 1279 C C . PHE A 1 168 ? -13.032 -5.856 44.541 1.00 90.56 168 PHE A C 1
ATOM 1281 O O . PHE A 1 168 ? -11.786 -5.811 44.419 1.00 90.56 168 PHE A O 1
#